Protein AF-A0A6V6Z763-F1 (afdb_monomer_lite)

Foldseek 3Di:
DKWFPPQVVVPDDDPVPDPPVPTDIDDDDADVVGDDDDDPRTDDDDDDDPPPDDDDDDDDDDDPDQDPDPDHDPPDDDDDD

Radius of gyration: 16.93 Å; chains: 1; bounding box: 50×18×45 Å

Structure (mmCIF, N/CA/C/O backbone):
data_AF-A0A6V6Z763-F1
#
_entry.id   AF-A0A6V6Z763-F1
#
loop_
_atom_site.group_PDB
_atom_site.id
_atom_site.type_symbol
_atom_site.label_atom_id
_atom_site.label_alt_id
_atom_site.label_comp_id
_atom_site.label_asym_id
_atom_site.label_entity_id
_atom_site.label_seq_id
_atom_site.pdbx_PDB_ins_code
_atom_site.Cartn_x
_atom_site.Cartn_y
_atom_site.Cartn_z
_atom_site.occupancy
_atom_site.B_iso_or_equiv
_atom_site.auth_seq_id
_atom_site.auth_comp_id
_atom_site.auth_asym_id
_atom_site.auth_atom_id
_atom_site.pdbx_PDB_model_num
ATOM 1 N N . MET A 1 1 ? 1.896 -1.561 -9.900 1.00 91.50 1 MET A N 1
ATOM 2 C CA . MET A 1 1 ? 2.267 -0.961 -8.595 1.00 91.50 1 MET A CA 1
ATOM 3 C C . MET A 1 1 ? 3.668 -1.435 -8.252 1.00 91.50 1 MET A C 1
ATOM 5 O O . MET A 1 1 ? 3.903 -2.623 -8.407 1.00 91.50 1 MET A O 1
ATOM 9 N N . LYS A 1 2 ? 4.597 -0.570 -7.836 1.00 94.88 2 LYS A N 1
ATOM 10 C CA . LYS A 1 2 ? 5.915 -1.025 -7.357 1.00 94.88 2 LYS A CA 1
ATOM 11 C C . LYS A 1 2 ? 5.816 -1.319 -5.866 1.00 94.88 2 LYS A C 1
ATOM 13 O O . LYS A 1 2 ? 5.206 -0.527 -5.153 1.00 94.88 2 LYS A O 1
ATOM 18 N N . VAL A 1 3 ? 6.349 -2.449 -5.414 1.00 95.25 3 VAL A N 1
ATOM 19 C CA . VAL A 1 3 ? 6.295 -2.886 -4.011 1.00 95.25 3 VAL A CA 1
ATOM 20 C C . VAL A 1 3 ? 7.658 -3.374 -3.546 1.00 95.25 3 VAL A C 1
ATOM 22 O O . VAL A 1 3 ? 8.410 -3.933 -4.340 1.00 95.25 3 VAL A O 1
ATOM 25 N N . ILE A 1 4 ? 7.949 -3.217 -2.257 1.00 94.62 4 ILE A N 1
ATOM 26 C CA . ILE A 1 4 ? 9.094 -3.870 -1.617 1.00 94.62 4 ILE A CA 1
ATOM 27 C C . ILE A 1 4 ? 8.605 -5.140 -0.935 1.00 94.62 4 ILE A C 1
ATOM 29 O O . ILE A 1 4 ? 7.753 -5.093 -0.036 1.00 94.62 4 ILE A O 1
ATOM 33 N N . ASN A 1 5 ? 9.141 -6.280 -1.364 1.00 94.06 5 ASN A N 1
ATOM 34 C CA . ASN A 1 5 ? 8.698 -7.586 -0.892 1.00 94.06 5 ASN A CA 1
ATOM 35 C C . ASN A 1 5 ? 8.846 -7.714 0.627 1.00 94.06 5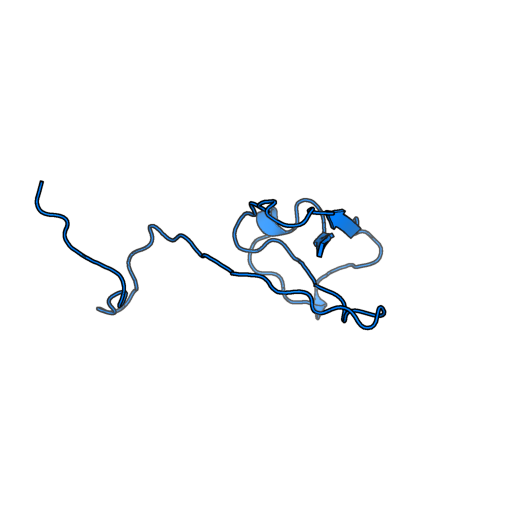 ASN A C 1
ATOM 37 O O . ASN A 1 5 ? 9.861 -7.344 1.206 1.00 94.06 5 ASN A O 1
ATOM 41 N N . ASN A 1 6 ? 7.812 -8.257 1.276 1.00 93.31 6 ASN A N 1
ATOM 42 C CA . ASN A 1 6 ? 7.775 -8.506 2.720 1.00 93.31 6 ASN A CA 1
ATOM 43 C C . ASN A 1 6 ? 7.987 -7.270 3.632 1.00 93.31 6 ASN A C 1
ATOM 45 O O . ASN A 1 6 ? 8.079 -7.410 4.845 1.00 93.31 6 ASN A O 1
ATOM 49 N N . SER A 1 7 ? 8.007 -6.047 3.096 1.00 93.44 7 SER A N 1
ATOM 50 C CA . SER A 1 7 ? 8.235 -4.822 3.888 1.00 93.44 7 SER A CA 1
ATOM 51 C C . SER A 1 7 ? 7.225 -4.619 5.025 1.00 93.44 7 SER A C 1
ATOM 53 O O . SER A 1 7 ? 7.596 -4.160 6.100 1.00 93.44 7 SER A O 1
ATOM 55 N N . HIS A 1 8 ? 5.978 -5.056 4.840 1.00 94.56 8 HIS A N 1
ATOM 56 C CA . HIS A 1 8 ? 4.937 -5.016 5.871 1.00 94.56 8 HIS A CA 1
ATOM 57 C C . HIS A 1 8 ? 5.310 -5.772 7.160 1.00 94.56 8 HIS A C 1
ATOM 59 O O . HIS A 1 8 ? 4.825 -5.426 8.235 1.00 94.56 8 HIS A O 1
ATOM 65 N N . SER A 1 9 ? 6.166 -6.801 7.087 1.00 94.19 9 SER A N 1
ATOM 66 C CA . SER A 1 9 ? 6.573 -7.573 8.269 1.00 94.19 9 SER A CA 1
ATOM 67 C C . SER A 1 9 ? 7.567 -6.820 9.154 1.00 94.19 9 SER A C 1
ATOM 69 O O . SER A 1 9 ? 7.843 -7.259 10.267 1.00 94.19 9 SER A O 1
ATOM 71 N N . LYS A 1 10 ? 8.134 -5.714 8.660 1.00 90.94 10 LYS A N 1
ATOM 72 C CA . LYS A 1 10 ? 9.137 -4.903 9.360 1.00 90.94 10 LYS A CA 1
ATOM 7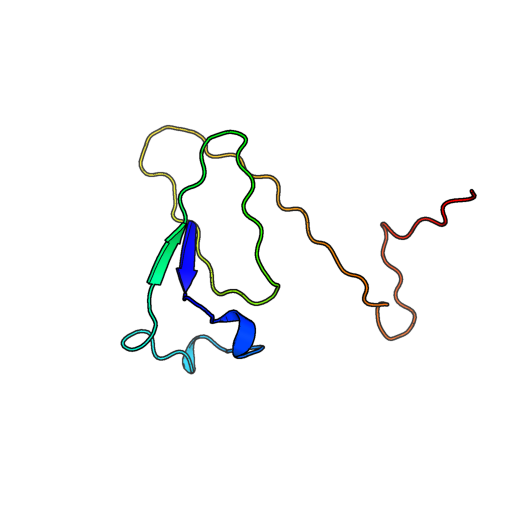3 C C . LYS A 1 10 ? 8.505 -3.808 10.232 1.00 90.94 10 LYS A C 1
ATOM 75 O O . LYS A 1 10 ? 9.220 -3.085 10.920 1.00 90.94 10 LYS A O 1
ATOM 80 N N . GLY A 1 11 ? 7.174 -3.698 10.232 1.00 92.12 11 GLY A N 1
ATOM 81 C CA . GLY A 1 11 ? 6.440 -2.692 10.995 1.00 92.12 11 GLY A CA 1
ATOM 82 C C . GLY A 1 11 ? 6.571 -1.288 10.402 1.00 92.12 11 GLY A C 1
ATOM 83 O O . GLY A 1 11 ? 6.715 -1.115 9.193 1.00 92.12 11 GLY A O 1
ATOM 84 N N . ILE A 1 12 ? 6.475 -0.269 11.258 1.00 91.31 12 ILE A N 1
ATOM 85 C CA . ILE A 1 12 ? 6.591 1.130 10.838 1.00 91.31 12 ILE A CA 1
ATOM 86 C C . ILE A 1 12 ? 8.071 1.451 10.622 1.00 91.31 12 ILE A C 1
ATOM 88 O O . ILE A 1 12 ? 8.828 1.642 11.575 1.00 91.31 12 ILE A O 1
ATOM 92 N N . LEU A 1 13 ? 8.471 1.535 9.356 1.00 87.25 13 LEU A N 1
ATOM 93 C CA . LEU A 1 13 ? 9.809 1.952 8.956 1.00 87.25 13 LEU A CA 1
ATOM 94 C C . LEU A 1 13 ? 9.792 3.395 8.471 1.00 87.25 13 LEU A C 1
ATOM 96 O O . LEU A 1 13 ? 8.908 3.807 7.720 1.00 87.25 13 LEU A O 1
ATOM 100 N N . ARG A 1 14 ? 10.813 4.150 8.871 1.00 87.31 14 ARG A N 1
ATOM 101 C CA . ARG A 1 14 ? 11.102 5.441 8.251 1.00 87.31 14 ARG A CA 1
ATOM 102 C C . ARG A 1 14 ? 12.012 5.234 7.046 1.00 87.31 14 ARG A C 1
ATOM 104 O O . ARG A 1 14 ? 12.875 4.358 7.080 1.00 87.31 14 ARG A O 1
ATOM 111 N N . ILE A 1 15 ? 11.823 6.047 6.012 1.00 85.50 15 ILE A N 1
ATOM 112 C CA . ILE A 1 15 ? 12.532 5.926 4.731 1.00 85.50 15 ILE A CA 1
ATOM 113 C C . ILE A 1 15 ? 14.049 6.032 4.920 1.00 85.50 15 ILE A C 1
ATOM 115 O O . ILE A 1 15 ? 14.789 5.306 4.271 1.00 85.50 15 ILE A O 1
ATOM 119 N N . GLU A 1 16 ? 14.518 6.860 5.854 1.00 87.88 16 GLU A N 1
ATOM 120 C CA . GLU A 1 16 ? 15.952 7.065 6.098 1.00 87.88 16 GLU A CA 1
ATOM 121 C C . GLU A 1 16 ? 16.642 5.825 6.684 1.00 87.88 16 GLU A C 1
ATOM 123 O O . GLU A 1 16 ? 17.866 5.743 6.695 1.00 87.88 16 GLU A O 1
ATOM 128 N N . LYS A 1 17 ? 15.864 4.865 7.200 1.00 85.00 17 LYS A N 1
ATOM 129 C CA . LYS A 1 17 ? 16.360 3.591 7.735 1.00 85.00 17 LYS A CA 1
ATOM 130 C C . LYS A 1 17 ? 16.198 2.433 6.752 1.00 85.00 17 LYS A C 1
ATOM 132 O O . LYS A 1 17 ? 16.509 1.300 7.112 1.00 85.00 17 LYS A O 1
ATOM 137 N N . LEU A 1 18 ? 15.648 2.692 5.567 1.00 84.12 18 LEU A N 1
ATOM 138 C CA . LEU A 1 18 ? 15.413 1.665 4.570 1.00 84.12 18 LEU A CA 1
ATOM 139 C C . LEU A 1 18 ? 16.654 1.513 3.696 1.00 84.12 18 LEU A C 1
ATOM 141 O O . LEU A 1 18 ? 17.083 2.453 3.031 1.00 84.12 18 LEU A O 1
ATOM 145 N N . ASP A 1 19 ? 17.218 0.313 3.701 1.00 85.12 19 ASP A N 1
ATOM 146 C CA . ASP A 1 19 ? 18.367 -0.026 2.875 1.00 85.12 19 ASP A CA 1
ATOM 147 C C . ASP A 1 19 ? 17.906 -0.455 1.480 1.00 85.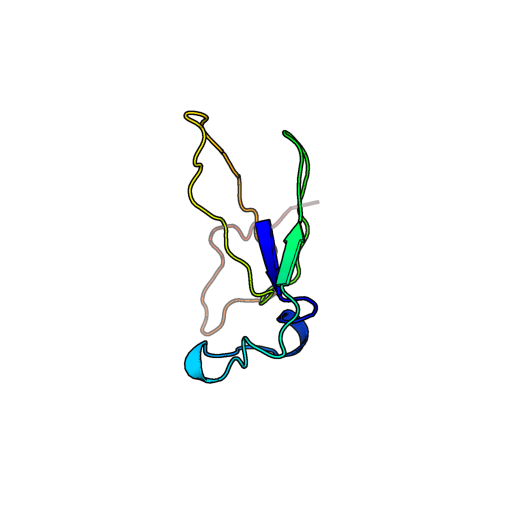12 19 ASP A C 1
ATOM 149 O O . ASP A 1 19 ? 17.734 -1.639 1.192 1.00 85.12 19 ASP A O 1
ATOM 153 N N . PHE A 1 20 ? 17.665 0.533 0.618 1.00 80.62 20 PHE A N 1
ATOM 154 C CA . PHE A 1 20 ? 17.141 0.312 -0.729 1.00 80.62 20 PHE A CA 1
ATOM 155 C C . PHE A 1 20 ? 17.995 -0.626 -1.595 1.00 80.62 20 PHE A C 1
ATOM 157 O O . PHE A 1 20 ? 17.440 -1.243 -2.499 1.00 80.62 20 PHE A O 1
ATOM 164 N N . GLU A 1 21 ? 19.295 -0.769 -1.319 1.00 84.25 21 GLU A N 1
ATOM 165 C CA . GLU A 1 21 ? 20.192 -1.653 -2.079 1.00 84.25 21 GLU A CA 1
ATOM 166 C C . GLU A 1 21 ? 19.904 -3.137 -1.805 1.00 84.25 21 GLU A C 1
ATOM 168 O O . GLU A 1 21 ? 20.026 -3.983 -2.691 1.00 84.25 21 GLU A O 1
ATOM 173 N N . ASN A 1 22 ? 19.482 -3.457 -0.580 1.00 86.75 22 ASN A N 1
ATOM 174 C CA . ASN A 1 22 ? 19.193 -4.826 -0.151 1.00 86.75 22 ASN A CA 1
ATOM 175 C C . ASN A 1 22 ? 17.700 -5.183 -0.229 1.00 86.75 22 ASN A C 1
ATOM 177 O O . ASN A 1 22 ? 17.323 -6.354 -0.115 1.00 86.75 22 ASN A O 1
ATOM 181 N N . GLU A 1 23 ? 16.826 -4.195 -0.421 1.00 90.56 23 GLU A N 1
ATOM 182 C CA . GLU A 1 23 ? 15.398 -4.428 -0.606 1.00 90.56 23 GLU A CA 1
ATOM 183 C C . GLU A 1 23 ? 15.076 -4.931 -2.018 1.00 90.56 23 GLU A C 1
ATOM 185 O O . GLU A 1 23 ? 15.509 -4.389 -3.032 1.00 90.56 23 GLU A O 1
ATOM 190 N N . LYS A 1 24 ? 14.208 -5.943 -2.105 1.00 92.62 24 LYS A N 1
ATOM 191 C CA . LYS A 1 24 ? 13.734 -6.454 -3.395 1.00 92.62 24 LYS A CA 1
ATOM 192 C C . LYS A 1 24 ? 12.477 -5.713 -3.844 1.00 92.62 24 LYS A C 1
ATOM 194 O O . LYS A 1 24 ? 11.376 -6.023 -3.374 1.00 92.62 24 LYS A O 1
ATOM 199 N N . GLU A 1 25 ? 12.635 -4.788 -4.791 1.00 93.62 25 GLU A N 1
ATOM 200 C CA . GLU A 1 25 ? 11.515 -4.168 -5.508 1.00 93.62 25 GLU A CA 1
ATOM 201 C C . GLU A 1 25 ? 10.878 -5.167 -6.494 1.00 93.62 25 GLU A C 1
ATOM 203 O O . GLU A 1 25 ? 11.545 -5.998 -7.113 1.00 93.62 25 GLU A O 1
ATOM 208 N N . THR A 1 26 ? 9.556 -5.134 -6.636 1.00 95.19 26 THR A N 1
ATOM 209 C CA . THR A 1 26 ? 8.814 -5.930 -7.621 1.00 95.19 26 THR A CA 1
ATOM 210 C C . THR A 1 26 ? 7.644 -5.122 -8.172 1.00 95.19 26 THR A C 1
ATOM 212 O O . THR A 1 26 ? 7.006 -4.351 -7.452 1.00 95.19 26 THR A O 1
ATOM 215 N N . ILE A 1 27 ? 7.349 -5.289 -9.463 1.00 94.94 27 ILE A N 1
ATOM 216 C CA . ILE A 1 27 ? 6.160 -4.708 -10.088 1.00 94.94 27 ILE A CA 1
ATOM 217 C C . ILE A 1 27 ? 5.007 -5.700 -9.935 1.00 94.94 27 ILE A C 1
ATOM 219 O O . ILE A 1 27 ? 5.034 -6.799 -10.476 1.00 94.94 27 ILE A O 1
ATOM 223 N N . CYS A 1 28 ? 3.982 -5.298 -9.191 1.00 93.75 28 CYS A N 1
ATOM 224 C CA . CYS A 1 28 ? 2.699 -5.982 -9.133 1.00 93.75 28 CYS A CA 1
ATOM 225 C C . CYS A 1 28 ? 1.773 -5.357 -10.183 1.00 93.75 28 CYS A C 1
ATOM 227 O O . CYS A 1 28 ? 1.252 -4.248 -9.994 1.00 93.75 28 CYS A O 1
ATOM 229 N N . GLU A 1 29 ? 1.658 -6.019 -11.331 1.00 93.44 29 GLU A N 1
ATOM 230 C CA . GLU A 1 29 ? 0.756 -5.633 -12.414 1.00 93.44 29 GLU A CA 1
ATOM 231 C C . GLU A 1 29 ? -0.659 -6.120 -12.119 1.00 93.44 29 GLU A C 1
ATOM 233 O O . GLU A 1 29 ? -0.864 -7.226 -11.624 1.00 93.44 29 GLU A O 1
ATOM 238 N N . VAL A 1 30 ? -1.638 -5.259 -12.385 1.00 93.69 30 VAL A N 1
ATOM 239 C CA . VAL A 1 30 ? -3.053 -5.547 -12.167 1.00 93.69 30 VAL A CA 1
ATOM 240 C C . VAL A 1 30 ? -3.809 -4.995 -13.357 1.00 93.69 30 VAL A C 1
ATOM 242 O O . VAL A 1 30 ? -3.696 -3.807 -13.674 1.00 93.69 30 VAL A O 1
ATOM 245 N N . GLU A 1 31 ? -4.556 -5.865 -14.024 1.00 93.50 31 GLU A N 1
ATOM 246 C CA . GLU A 1 31 ? -5.368 -5.491 -15.174 1.00 93.50 31 GLU A CA 1
ATOM 247 C C . GLU A 1 31 ? -6.561 -4.615 -14.770 1.00 93.50 31 GLU A C 1
ATOM 249 O O . GLU A 1 31 ? -6.931 -4.497 -13.597 1.00 93.50 31 GLU A O 1
ATOM 254 N N . LYS A 1 32 ? -7.202 -3.986 -15.760 1.00 93.50 32 LYS A N 1
ATOM 255 C CA . LYS A 1 32 ? -8.422 -3.204 -15.535 1.00 93.50 32 LYS A CA 1
ATOM 256 C C . LYS A 1 32 ? -9.502 -4.091 -14.905 1.00 93.50 32 LYS A C 1
ATOM 258 O O . LYS A 1 32 ? -9.875 -5.109 -15.469 1.00 93.50 32 LYS A O 1
ATOM 263 N N . GLY A 1 33 ? -10.041 -3.654 -13.768 1.00 95.31 33 GLY A N 1
ATOM 264 C CA . GLY A 1 33 ? -11.036 -4.417 -13.006 1.00 95.31 33 GLY A CA 1
ATOM 265 C C . GLY A 1 33 ? -10.434 -5.468 -12.067 1.00 95.31 33 GLY A C 1
ATOM 266 O O . GLY A 1 33 ? -11.169 -6.054 -11.279 1.00 95.31 33 GLY A O 1
ATOM 267 N N . GLY A 1 34 ? -9.116 -5.675 -12.104 1.00 96.12 34 GLY A N 1
ATOM 268 C CA . GLY A 1 34 ? -8.413 -6.517 -11.147 1.00 96.1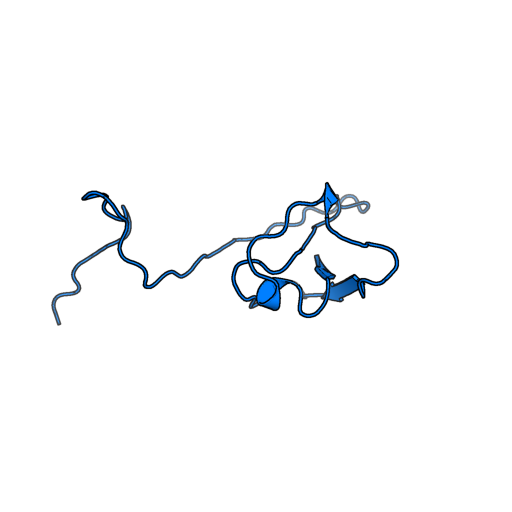2 34 GLY A CA 1
ATOM 269 C C . GLY A 1 34 ? -8.340 -5.888 -9.755 1.00 96.12 34 GLY A C 1
ATOM 270 O O . GLY A 1 34 ? -8.505 -4.678 -9.575 1.00 96.12 34 GLY A O 1
ATOM 271 N N . ILE A 1 35 ? -8.063 -6.730 -8.761 1.00 96.25 35 ILE A N 1
ATOM 272 C CA . ILE A 1 35 ? -7.963 -6.337 -7.355 1.00 96.25 35 ILE A CA 1
ATOM 273 C C . ILE A 1 35 ? -6.544 -6.612 -6.869 1.00 96.25 35 ILE A C 1
ATOM 275 O O . ILE A 1 35 ? -6.027 -7.717 -7.015 1.00 96.25 35 ILE A O 1
ATOM 279 N N . MET A 1 36 ? -5.934 -5.607 -6.241 1.00 95.06 36 MET A N 1
ATOM 280 C CA . MET A 1 36 ? -4.709 -5.776 -5.468 1.00 95.06 36 MET A CA 1
ATOM 281 C C . MET A 1 36 ? -5.069 -5.863 -3.987 1.00 95.06 36 MET A C 1
ATOM 283 O O . MET A 1 36 ? -5.592 -4.902 -3.428 1.00 95.06 36 MET A O 1
ATOM 287 N N . ILE A 1 37 ? -4.765 -6.991 -3.346 1.00 95.62 37 ILE A N 1
ATOM 288 C CA . ILE A 1 37 ? -4.896 -7.145 -1.892 1.00 95.62 37 ILE A CA 1
ATOM 289 C C . ILE A 1 37 ? -3.508 -7.000 -1.278 1.00 95.62 37 ILE A C 1
ATOM 291 O O . ILE A 1 37 ? -2.563 -7.666 -1.701 1.00 95.62 37 ILE A O 1
ATOM 295 N N . MET A 1 38 ? -3.377 -6.139 -0.273 1.00 95.00 38 MET A N 1
ATOM 296 C CA . MET A 1 38 ? -2.115 -5.922 0.427 1.00 95.00 38 MET A CA 1
ATOM 297 C C . MET A 1 38 ? -2.324 -5.854 1.937 1.00 95.00 38 MET A C 1
ATOM 299 O O . MET A 1 38 ? -3.395 -5.487 2.415 1.00 95.00 38 MET A O 1
ATOM 303 N N . LYS A 1 39 ? -1.286 -6.216 2.695 1.00 94.19 39 LYS A N 1
ATOM 304 C CA . LYS A 1 39 ? -1.268 -5.987 4.141 1.00 94.19 39 LYS A CA 1
ATOM 305 C C . LYS A 1 39 ? -0.956 -4.514 4.429 1.00 94.19 39 LYS A C 1
ATOM 307 O O . LYS A 1 39 ? -0.133 -3.938 3.709 1.00 94.19 39 LYS A O 1
ATOM 312 N N . PRO A 1 40 ? -1.542 -3.927 5.490 1.00 91.00 40 PRO A N 1
ATOM 313 C CA . PRO A 1 40 ? -1.116 -2.623 5.983 1.00 91.00 40 PRO A CA 1
ATOM 314 C C . PRO A 1 40 ? 0.407 -2.590 6.178 1.00 91.00 40 PRO A C 1
ATOM 316 O O . PRO A 1 40 ? 0.993 -3.596 6.578 1.00 91.00 40 PRO A O 1
ATOM 319 N N . LEU A 1 41 ? 1.031 -1.441 5.901 1.00 93.19 41 LEU A N 1
ATOM 320 C CA . LEU A 1 41 ? 2.485 -1.197 5.975 1.00 93.19 41 LEU A CA 1
ATOM 321 C C . LEU A 1 41 ? 3.345 -1.804 4.852 1.00 93.19 41 LEU A C 1
ATOM 323 O O . LEU A 1 41 ? 4.568 -1.685 4.900 1.00 93.19 41 LEU A O 1
ATOM 327 N N . LEU A 1 42 ? 2.759 -2.424 3.822 1.00 95.06 42 LEU A N 1
ATOM 328 C CA . LEU A 1 42 ? 3.531 -2.776 2.629 1.00 95.06 42 LEU A CA 1
ATOM 329 C C . LEU A 1 42 ? 4.065 -1.491 1.977 1.00 95.06 42 LEU A C 1
ATOM 331 O O . LEU A 1 42 ? 3.277 -0.649 1.551 1.00 95.06 42 LEU A O 1
ATOM 335 N N . PHE A 1 43 ? 5.385 -1.349 1.861 1.00 94.12 43 PHE A N 1
ATOM 336 C CA . PHE A 1 43 ? 5.991 -0.264 1.095 1.00 94.12 43 PHE A CA 1
ATOM 337 C C . PHE A 1 43 ? 5.625 -0.421 -0.373 1.00 94.12 43 PHE A C 1
ATOM 339 O O . PHE A 1 43 ? 5.947 -1.431 -1.006 1.00 94.12 43 PHE A O 1
ATOM 346 N N . HIS A 1 44 ? 4.946 0.588 -0.907 1.00 93.56 44 HIS A N 1
ATOM 347 C CA . HIS A 1 44 ? 4.499 0.604 -2.285 1.00 93.56 44 HIS A CA 1
ATOM 348 C C . HIS A 1 44 ? 4.518 2.020 -2.856 1.00 93.56 44 HIS A C 1
ATOM 350 O O . HIS A 1 44 ? 4.358 3.006 -2.140 1.00 93.56 44 HIS A O 1
ATOM 356 N N . ALA A 1 45 ? 4.702 2.112 -4.168 1.00 92.12 45 ALA A N 1
ATOM 357 C CA . ALA A 1 45 ? 4.655 3.362 -4.901 1.00 92.12 45 ALA A CA 1
ATOM 358 C C . ALA A 1 45 ? 4.001 3.149 -6.264 1.00 92.12 45 ALA A C 1
ATOM 360 O O . ALA A 1 45 ? 4.267 2.177 -6.983 1.00 92.12 45 ALA A O 1
ATOM 361 N N . SER A 1 46 ? 3.143 4.092 -6.643 1.00 89.56 46 SER A N 1
ATOM 362 C CA . SER A 1 46 ? 2.550 4.123 -7.972 1.00 89.56 46 SER A CA 1
ATOM 363 C C . SER A 1 46 ? 3.204 5.236 -8.782 1.00 89.56 46 SER A C 1
ATOM 365 O O . SER A 1 46 ? 3.150 6.401 -8.392 1.00 89.56 46 SER A O 1
ATOM 367 N N . ASN A 1 47 ? 3.819 4.878 -9.907 1.00 87.81 47 ASN A N 1
ATOM 368 C CA . ASN A 1 47 ? 4.409 5.859 -10.808 1.00 87.81 47 ASN A CA 1
ATOM 369 C C . ASN A 1 47 ? 3.315 6.688 -11.499 1.00 87.81 47 ASN A C 1
ATOM 371 O O . ASN A 1 47 ? 2.169 6.238 -11.670 1.00 87.81 47 ASN A O 1
ATOM 375 N N . LYS A 1 48 ? 3.695 7.898 -11.924 1.00 87.12 48 LYS A N 1
ATOM 376 C CA . LYS A 1 48 ? 2.892 8.693 -12.858 1.00 87.12 48 LYS A CA 1
ATOM 377 C C . LYS A 1 48 ? 2.700 7.894 -14.148 1.00 87.12 48 LYS A C 1
ATOM 379 O O . LYS A 1 48 ? 3.609 7.185 -14.578 1.00 87.12 48 LYS A O 1
ATOM 384 N N . THR A 1 49 ? 1.513 7.989 -14.738 1.00 88.88 49 THR A N 1
ATOM 385 C CA . THR A 1 49 ? 1.270 7.430 -16.069 1.00 88.88 49 THR A CA 1
ATOM 386 C C . THR A 1 49 ? 2.132 8.184 -17.078 1.00 88.88 49 THR A C 1
ATOM 388 O O . THR A 1 49 ? 2.216 9.410 -17.035 1.00 88.88 49 THR A O 1
ATOM 391 N N . THR A 1 50 ? 2.823 7.445 -17.940 1.00 90.75 50 THR A N 1
ATOM 392 C CA . THR A 1 50 ? 3.661 7.993 -19.021 1.00 90.75 50 THR A CA 1
ATOM 393 C C . THR A 1 50 ? 3.001 7.846 -20.387 1.00 90.75 50 THR A C 1
ATOM 395 O O . THR A 1 50 ? 3.429 8.469 -21.352 1.00 90.75 50 THR A O 1
ATOM 398 N N . ASN A 1 51 ? 1.942 7.042 -20.464 1.00 87.19 51 ASN A N 1
ATOM 399 C CA . ASN A 1 51 ? 1.002 7.046 -21.568 1.00 87.19 51 ASN A CA 1
ATOM 400 C C . ASN A 1 51 ? -0.057 8.131 -21.311 1.00 87.19 51 ASN A C 1
ATOM 402 O O . ASN A 1 51 ? -0.376 8.439 -20.162 1.00 87.19 51 ASN A O 1
ATOM 406 N N . ASN A 1 52 ? -0.635 8.707 -22.364 1.00 90.06 52 ASN A N 1
ATOM 407 C CA . ASN A 1 52 ? -1.705 9.716 -22.262 1.00 90.06 52 ASN A CA 1
ATOM 408 C C . ASN A 1 52 ? -3.042 9.148 -21.727 1.00 90.06 52 ASN A C 1
ATOM 410 O O . ASN A 1 52 ? -4.096 9.766 -21.869 1.00 90.06 52 ASN A O 1
ATOM 414 N N . GLU A 1 53 ? -3.003 7.978 -21.094 1.00 90.38 53 GLU A N 1
ATOM 415 C CA . GLU A 1 53 ? -4.152 7.268 -20.561 1.00 90.38 53 GLU A CA 1
ATOM 416 C C . GLU A 1 53 ? -4.400 7.624 -19.096 1.00 90.38 53 GLU A C 1
ATOM 418 O O . GLU A 1 53 ? -3.484 7.851 -18.298 1.00 90.38 53 GLU A O 1
ATOM 423 N N . ARG A 1 54 ? -5.677 7.636 -18.705 1.00 89.56 54 ARG A N 1
ATOM 424 C CA . ARG A 1 54 ? -6.074 7.901 -17.318 1.00 89.56 54 ARG A CA 1
ATOM 425 C C . ARG A 1 54 ? -6.134 6.603 -16.521 1.00 89.56 54 ARG A C 1
ATOM 427 O O . ARG A 1 54 ? -7.034 5.790 -16.717 1.00 89.56 54 ARG A O 1
ATOM 434 N N . ARG A 1 55 ? -5.255 6.459 -15.528 1.00 90.81 55 ARG A N 1
ATOM 435 C CA . ARG A 1 55 ? -5.341 5.388 -14.524 1.00 90.81 55 ARG A CA 1
ATOM 436 C C . ARG A 1 55 ? -6.236 5.820 -13.358 1.00 90.81 55 ARG A C 1
ATOM 438 O O . ARG A 1 55 ? -5.899 6.757 -12.641 1.00 90.81 55 ARG A O 1
ATOM 445 N N . ARG A 1 56 ? -7.363 5.129 -13.155 1.00 92.19 56 ARG A N 1
ATOM 446 C CA . ARG A 1 56 ? -8.269 5.320 -12.005 1.00 92.19 56 ARG A CA 1
ATOM 447 C C . ARG A 1 56 ? -8.169 4.120 -11.067 1.00 92.19 56 ARG A C 1
ATOM 449 O O . ARG A 1 56 ? -8.174 2.988 -11.537 1.00 92.19 56 ARG A O 1
ATOM 456 N N . VAL A 1 57 ? -8.080 4.371 -9.765 1.00 93.12 57 VAL A N 1
ATOM 457 C CA . VAL A 1 57 ? -7.991 3.342 -8.719 1.00 93.12 57 VAL A CA 1
ATOM 458 C C . VAL A 1 57 ? -8.919 3.748 -7.579 1.00 93.12 57 VAL A C 1
ATOM 460 O O . VAL A 1 57 ? -8.978 4.928 -7.241 1.00 93.12 57 VAL A O 1
ATOM 463 N N . ILE A 1 58 ? -9.628 2.781 -7.003 1.00 95.19 58 ILE A N 1
ATOM 464 C CA . ILE A 1 58 ? -10.378 2.951 -5.756 1.00 95.19 58 ILE A CA 1
ATOM 465 C C . ILE A 1 58 ? -9.567 2.254 -4.667 1.00 95.19 58 ILE A C 1
ATOM 467 O O . ILE A 1 58 ? -9.247 1.075 -4.810 1.00 95.19 58 ILE A O 1
ATOM 471 N N . HIS A 1 59 ? -9.206 2.984 -3.614 1.00 93.69 59 HIS A N 1
ATOM 472 C CA . HIS A 1 59 ? -8.553 2.408 -2.444 1.00 93.69 59 HIS A CA 1
ATOM 473 C C . HIS A 1 59 ? -9.614 2.130 -1.381 1.00 93.69 59 HIS A C 1
ATOM 475 O O . HIS A 1 59 ? -10.365 3.034 -1.021 1.00 9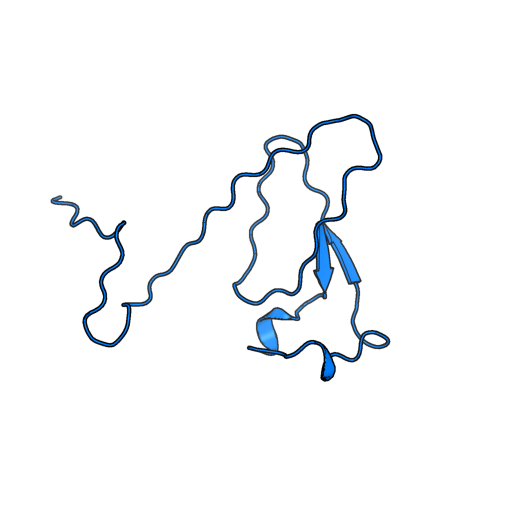3.69 59 HIS A O 1
ATOM 481 N N . ILE A 1 60 ? -9.696 0.883 -0.921 1.00 93.12 60 ILE A N 1
ATOM 482 C CA . ILE A 1 60 ? -10.607 0.469 0.148 1.00 93.12 60 ILE A CA 1
ATOM 483 C C . ILE A 1 60 ? -9.749 -0.112 1.261 1.00 93.12 60 ILE A C 1
ATOM 485 O O . ILE A 1 60 ? -9.040 -1.097 1.052 1.00 93.12 60 ILE A O 1
ATOM 489 N N . GLU A 1 61 ? -9.814 0.506 2.433 1.00 91.44 61 GLU A N 1
ATOM 490 C CA . GLU A 1 61 ? -9.083 0.068 3.615 1.00 91.44 61 GLU A CA 1
ATOM 491 C C . GLU A 1 61 ? -10.025 -0.638 4.583 1.00 91.44 61 GLU A C 1
ATOM 493 O O . GLU A 1 61 ? -11.144 -0.191 4.830 1.00 91.44 61 GLU A O 1
ATOM 498 N N . PHE A 1 62 ? -9.553 -1.749 5.145 1.00 89.88 62 PHE A N 1
ATOM 499 C CA . PHE A 1 62 ? -10.286 -2.518 6.141 1.00 89.88 62 PHE A CA 1
ATOM 500 C C . PHE A 1 62 ? -9.521 -2.480 7.456 1.00 89.88 62 PHE A C 1
ATOM 502 O O . PHE A 1 62 ? -8.343 -2.839 7.512 1.00 89.88 62 PHE A O 1
ATOM 509 N N . SER A 1 63 ? -10.205 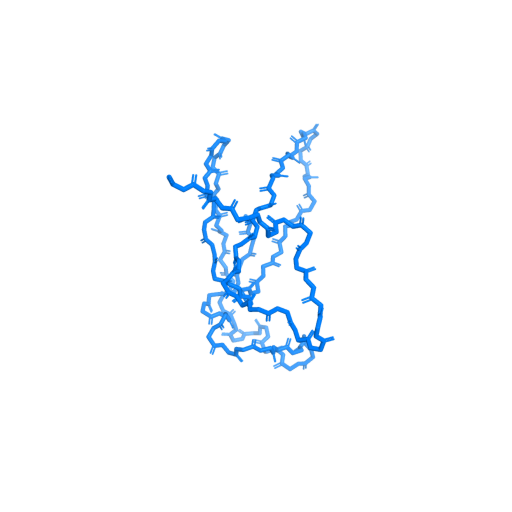-2.101 8.530 1.00 88.75 63 SER A N 1
ATOM 510 C CA . SER A 1 63 ? -9.674 -2.174 9.884 1.00 88.75 63 SER A CA 1
ATOM 511 C C . SER A 1 63 ? -10.712 -2.780 10.812 1.00 88.75 63 SER A C 1
ATOM 513 O O . SER A 1 63 ? -11.889 -2.437 10.761 1.00 88.75 63 SER A O 1
ATOM 515 N N . LYS A 1 64 ? -10.251 -3.681 11.680 1.00 89.06 64 LYS A N 1
ATOM 516 C CA . LYS A 1 64 ? -11.033 -4.174 12.820 1.00 89.06 64 LYS A CA 1
ATOM 517 C C . LYS A 1 64 ? -10.636 -3.499 14.134 1.00 89.06 64 LYS A C 1
ATOM 519 O O . LYS A 1 64 ? -11.091 -3.929 15.188 1.00 89.06 64 LYS A O 1
ATOM 524 N N . GLN A 1 65 ? -9.719 -2.530 14.092 1.00 90.19 65 GLN A N 1
ATOM 525 C CA . GLN A 1 65 ? -9.283 -1.836 15.298 1.00 90.19 65 GLN A CA 1
ATOM 526 C C . GLN A 1 65 ? -10.354 -0.858 15.760 1.00 90.19 65 GLN A C 1
ATOM 528 O O . GLN A 1 65 ? -10.963 -0.161 14.950 1.00 90.19 65 GLN A O 1
ATOM 533 N N . GLU A 1 66 ? -10.558 -0.784 17.068 1.00 91.50 66 GLU A N 1
ATOM 534 C CA . GLU A 1 66 ? -11.278 0.334 17.663 1.00 91.50 66 GLU A CA 1
ATOM 535 C C . GLU A 1 66 ? -10.355 1.552 17.706 1.00 91.50 66 GLU A C 1
ATOM 537 O O . GLU A 1 66 ? -9.152 1.412 17.940 1.00 91.50 66 GLU A O 1
ATOM 542 N N . LEU A 1 67 ? -10.900 2.737 17.428 1.00 92.19 67 LEU A N 1
ATOM 543 C CA . LEU A 1 67 ? -10.110 3.958 17.518 1.00 92.19 67 LEU A CA 1
ATOM 544 C C . LEU A 1 67 ? -9.859 4.307 18.996 1.00 92.19 67 LEU A C 1
ATOM 546 O O . LEU A 1 67 ? -10.748 4.101 19.827 1.00 92.19 67 LEU A O 1
ATOM 550 N N . PRO A 1 68 ? -8.663 4.819 19.337 1.00 94.44 68 PRO A N 1
ATOM 551 C CA . PRO A 1 68 ? -8.311 5.157 20.712 1.00 94.44 68 PRO A CA 1
ATOM 552 C C . PRO A 1 68 ? -9.074 6.389 21.219 1.00 94.44 68 PRO A C 1
ATOM 554 O O . PRO A 1 68 ? -9.706 7.114 20.453 1.00 94.44 68 PRO A O 1
ATOM 557 N N . ASP A 1 69 ? -8.991 6.633 22.528 1.00 94.75 69 ASP A N 1
ATOM 558 C CA . ASP A 1 69 ? -9.377 7.900 23.170 1.00 94.75 69 ASP A CA 1
ATOM 559 C C . ASP A 1 69 ? -10.821 8.361 22.895 1.00 94.75 69 ASP A C 1
ATOM 561 O O . ASP A 1 69 ? -11.118 9.549 22.786 1.00 94.75 69 ASP A O 1
ATOM 565 N N . GLY A 1 70 ? -11.748 7.404 22.777 1.00 91.81 70 GLY A N 1
ATOM 566 C CA . GLY A 1 70 ? -13.171 7.677 22.553 1.00 91.81 70 GLY A CA 1
ATOM 567 C C . GLY A 1 70 ? -13.523 8.091 21.121 1.00 91.81 70 GLY A C 1
ATOM 568 O O . GLY A 1 70 ? -14.688 8.399 20.848 1.00 91.81 70 GLY A O 1
ATOM 569 N N . LEU A 1 71 ? -12.554 8.068 20.199 1.00 94.88 71 LEU A N 1
ATOM 570 C CA . LEU A 1 71 ? -12.800 8.276 18.778 1.00 94.88 71 LEU A CA 1
ATOM 571 C C . LEU A 1 71 ? -13.684 7.157 18.211 1.00 94.88 71 LEU A C 1
ATOM 573 O O . LEU A 1 71 ? -13.668 6.007 18.655 1.00 94.88 71 LEU A O 1
ATOM 577 N N . LYS A 1 72 ? -14.474 7.502 17.194 1.00 91.31 72 LYS A N 1
ATOM 578 C CA . LYS A 1 72 ? -15.370 6.570 16.504 1.00 91.31 72 LYS A CA 1
ATOM 579 C C . LYS A 1 72 ? -15.136 6.659 15.007 1.00 91.31 72 LYS A C 1
ATOM 581 O O . LYS A 1 72 ? -14.989 7.752 14.469 1.00 91.31 72 LYS A O 1
ATOM 586 N N . TRP A 1 73 ? -15.116 5.505 14.348 1.00 90.88 73 TRP A N 1
ATOM 587 C CA . TRP A 1 73 ? -15.137 5.453 12.891 1.00 90.88 73 TRP A CA 1
ATOM 588 C C . TRP A 1 73 ? -16.437 6.074 12.382 1.00 90.88 73 TRP A C 1
ATOM 590 O O . TRP A 1 73 ? -17.509 5.743 12.897 1.00 90.88 73 TRP A O 1
ATOM 600 N N . SER A 1 74 ? -16.345 6.922 11.359 1.00 90.94 74 SER A N 1
ATOM 601 C CA . SER A 1 74 ? -17.519 7.509 10.701 1.00 90.94 74 SER A CA 1
ATOM 602 C C . SER A 1 74 ? -18.364 6.432 10.012 1.00 90.94 74 SER A C 1
ATOM 604 O O . SER A 1 74 ? -19.575 6.563 9.871 1.00 90.94 74 SER A O 1
ATOM 606 N N . GLU A 1 75 ? -17.716 5.346 9.606 1.00 88.50 75 GLU A N 1
ATOM 607 C CA . GLU A 1 75 ? -18.287 4.227 8.874 1.00 88.50 75 GLU A CA 1
ATOM 608 C C . GLU A 1 75 ? -18.873 3.147 9.806 1.00 88.50 75 GLU A C 1
ATOM 610 O O . GLU A 1 75 ? -19.567 2.244 9.331 1.00 88.50 75 GLU A O 1
ATOM 615 N N . LYS A 1 76 ? -18.614 3.200 11.130 1.00 87.00 76 LYS A N 1
ATOM 616 C CA . LYS A 1 76 ? -19.080 2.170 12.082 1.00 87.00 76 LYS A CA 1
ATOM 617 C C . LYS A 1 76 ? -20.599 2.226 12.199 1.00 87.00 76 LYS A C 1
ATOM 619 O O . LYS A 1 76 ? -21.158 3.080 12.880 1.00 87.00 76 LYS A O 1
ATOM 624 N N . THR A 1 77 ? -21.247 1.255 11.569 1.00 85.00 77 THR A N 1
ATOM 625 C CA . THR A 1 77 ? -22.694 1.044 11.620 1.00 85.00 77 THR A CA 1
ATOM 626 C C . THR A 1 77 ? -22.998 -0.210 12.429 1.00 85.00 77 THR A C 1
ATOM 628 O O . THR A 1 77 ? -22.311 -1.223 12.302 1.00 85.00 77 THR A O 1
ATOM 631 N N . ILE A 1 78 ? -24.030 -0.151 13.271 1.00 80.75 78 ILE A N 1
ATOM 632 C CA . ILE A 1 78 ? -24.587 -1.341 13.918 1.00 80.75 78 ILE A CA 1
ATOM 633 C C . ILE A 1 78 ? -25.545 -1.971 12.912 1.00 80.75 78 ILE A C 1
ATOM 635 O O . ILE A 1 78 ? -26.576 -1.385 12.591 1.00 80.75 78 ILE A O 1
ATOM 639 N N . LEU A 1 79 ? -25.194 -3.146 12.396 1.00 80.19 79 LEU A N 1
ATOM 640 C CA . LEU A 1 79 ? -26.133 -3.950 11.624 1.00 80.19 79 LEU A CA 1
ATOM 641 C C . LEU A 1 79 ? -27.065 -4.651 12.617 1.00 80.19 79 LEU A C 1
ATOM 643 O O . LEU A 1 79 ? -26.609 -5.426 13.457 1.00 80.19 79 LEU A O 1
ATOM 647 N N . LEU A 1 80 ? -28.354 -4.322 12.560 1.00 73.00 80 LEU A N 1
ATOM 648 C CA . LEU A 1 80 ? -29.394 -5.102 13.222 1.00 73.00 80 LEU A CA 1
ATOM 649 C C . LEU A 1 80 ? -29.685 -6.300 12.314 1.00 73.00 80 LEU A C 1
ATOM 651 O O . LEU A 1 80 ? -30.069 -6.104 11.160 1.00 73.00 80 LEU A O 1
ATOM 655 N N . ASN A 1 81 ? -29.424 -7.504 12.821 1.00 61.69 81 ASN A N 1
ATOM 656 C CA . ASN A 1 81 ? -29.779 -8.757 12.154 1.00 61.69 81 ASN A CA 1
ATOM 657 C C . ASN A 1 81 ? -31.264 -9.066 12.334 1.00 61.69 81 ASN A C 1
ATOM 659 O O . ASN A 1 81 ? -31.773 -8.812 13.450 1.00 61.69 81 ASN A O 1
#

Sequence (81 aa):
MKVINNSHSKGILRIEKLDFENEKETICEVEKGGIMIMKPLLFHASNKTTNNERRRVIHIEFSKQELPDGLKWSEKTILLN

pLDDT: mean 90.53, std 5.31, range [61.69, 96.25]

Secondary structure (DSSP, 8-state):
-EEETTGGGG-S--GGG--TTTS-EEE----TT------TT--EE-PPP-SS------------PPPSTT---TT------

Organism: NCBI:txid554283